Protein AF-A0A7W1NE72-F1 (afdb_monomer)

Radius of gyration: 16.03 Å; Cα contacts (8 Å, |Δi|>4): 174; chains: 1; bounding box: 48×24×41 Å

Structure (mmCIF, N/CA/C/O backbone):
data_AF-A0A7W1NE72-F1
#
_entry.id   AF-A0A7W1NE72-F1
#
loop_
_atom_site.group_PDB
_atom_site.id
_atom_site.type_symbol
_atom_site.label_atom_id
_atom_site.label_alt_id
_atom_site.label_comp_id
_atom_site.label_asym_id
_atom_site.label_entity_id
_atom_site.label_seq_id
_atom_site.pdbx_PDB_ins_code
_atom_site.Cartn_x
_atom_site.Cartn_y
_atom_site.Cartn_z
_atom_site.occupancy
_atom_site.B_iso_or_equiv
_atom_site.auth_seq_id
_atom_site.auth_comp_id
_atom_site.auth_asym_id
_atom_site.auth_atom_id
_atom_site.pdbx_PDB_model_num
ATOM 1 N N . ASP A 1 1 ? -24.143 -9.242 10.217 1.00 69.94 1 ASP A N 1
ATOM 2 C CA . ASP A 1 1 ? -24.131 -7.835 10.649 1.00 69.94 1 ASP A CA 1
ATOM 3 C C . ASP A 1 1 ? -23.244 -6.992 9.765 1.00 69.94 1 ASP A C 1
ATOM 5 O O . ASP A 1 1 ? -22.192 -7.456 9.345 1.00 69.94 1 ASP A O 1
ATOM 9 N N . GLN A 1 2 ? -23.694 -5.776 9.465 1.00 72.38 2 GLN A N 1
ATOM 10 C CA . GLN A 1 2 ? -22.948 -4.771 8.715 1.00 72.38 2 GLN A CA 1
ATOM 11 C C . GLN A 1 2 ? -22.677 -3.595 9.657 1.00 72.38 2 GLN A C 1
ATOM 13 O O . GLN A 1 2 ? -23.596 -3.100 10.305 1.00 72.38 2 GLN A O 1
ATOM 18 N N . LEU A 1 3 ? -21.418 -3.170 9.752 1.00 79.31 3 LEU A N 1
ATOM 19 C CA . LEU A 1 3 ? -20.979 -2.092 10.634 1.00 79.31 3 LEU A CA 1
ATOM 20 C C . LEU A 1 3 ? -20.486 -0.921 9.785 1.00 79.31 3 LEU A C 1
ATOM 22 O O . LEU A 1 3 ? -19.567 -1.073 8.982 1.00 79.31 3 LEU A O 1
ATOM 26 N N . THR A 1 4 ? -21.085 0.251 9.968 1.00 82.00 4 THR A N 1
ATOM 27 C CA . THR A 1 4 ? -20.631 1.475 9.302 1.00 82.00 4 THR A CA 1
ATOM 28 C C . THR A 1 4 ? -19.407 2.024 10.023 1.00 82.00 4 THR A C 1
ATOM 30 O O . THR A 1 4 ? -19.424 2.201 11.240 1.00 82.00 4 THR A O 1
ATOM 33 N N . VAL A 1 5 ? -18.351 2.330 9.272 1.00 83.44 5 VAL A N 1
ATOM 34 C CA . VAL A 1 5 ? -17.097 2.859 9.815 1.00 83.44 5 VAL A CA 1
ATOM 35 C C . VAL A 1 5 ? -16.833 4.245 9.238 1.00 83.44 5 VAL A C 1
ATOM 37 O O . VAL A 1 5 ? -16.987 4.470 8.039 1.00 83.44 5 VAL A O 1
ATOM 40 N N . THR A 1 6 ? -16.445 5.196 10.086 1.00 84.00 6 THR A N 1
ATOM 41 C CA . THR A 1 6 ? -16.152 6.565 9.645 1.00 84.00 6 THR A CA 1
ATOM 42 C C . THR A 1 6 ? -14.754 6.665 9.030 1.00 84.00 6 THR A C 1
ATOM 44 O O . THR A 1 6 ? -13.827 5.957 9.425 1.00 84.00 6 THR A O 1
ATOM 47 N N . ALA A 1 7 ? -14.551 7.613 8.108 1.00 80.50 7 ALA A N 1
ATOM 48 C CA . ALA A 1 7 ? -13.234 7.862 7.506 1.00 80.50 7 ALA A CA 1
ATOM 49 C C . ALA A 1 7 ? -12.151 8.201 8.550 1.00 80.50 7 ALA A C 1
ATOM 51 O O . ALA A 1 7 ? -10.974 7.904 8.354 1.00 80.50 7 ALA A O 1
ATOM 52 N N . LYS A 1 8 ? -12.555 8.785 9.687 1.00 81.12 8 LYS A N 1
ATOM 53 C CA . LYS A 1 8 ? -11.665 9.079 10.814 1.00 81.12 8 LYS A CA 1
ATOM 54 C C . LYS A 1 8 ? -11.133 7.803 11.476 1.00 81.12 8 LYS A C 1
ATOM 56 O O . LYS A 1 8 ? -9.961 7.773 11.832 1.00 81.12 8 LYS A O 1
ATOM 61 N N . ALA A 1 9 ? -11.963 6.767 11.603 1.00 81.12 9 ALA A N 1
ATOM 62 C CA . ALA A 1 9 ? -11.558 5.477 12.157 1.00 81.12 9 ALA A CA 1
ATOM 63 C C . ALA A 1 9 ? -10.647 4.687 11.200 1.00 81.12 9 ALA A C 1
ATOM 65 O O . ALA A 1 9 ? -9.769 3.959 11.654 1.00 81.12 9 ALA A O 1
ATOM 66 N N . VAL A 1 10 ? -10.819 4.858 9.883 1.00 82.31 10 VAL A N 1
ATOM 67 C CA . VAL A 1 10 ? -9.935 4.259 8.865 1.00 82.31 10 VAL A CA 1
ATOM 68 C C . VAL A 1 10 ? -8.567 4.950 8.829 1.00 82.31 10 VAL A C 1
ATOM 70 O O . VAL A 1 10 ? -7.531 4.297 8.730 1.00 82.31 10 VAL A O 1
ATOM 73 N N . GLY A 1 11 ? -8.538 6.279 8.923 1.00 82.06 11 GLY A N 1
ATOM 74 C CA . GLY A 1 11 ? -7.292 7.038 8.988 1.00 82.06 11 GLY A CA 1
ATOM 75 C C . GLY A 1 11 ? -6.380 6.823 7.772 1.00 82.06 11 GLY A C 1
ATOM 76 O O . GLY A 1 11 ? -6.817 6.884 6.622 1.00 82.06 11 GLY A O 1
ATOM 77 N N . SER A 1 12 ? -5.088 6.601 8.027 1.00 76.19 12 SER A N 1
ATOM 78 C CA . SER A 1 12 ? -4.042 6.438 7.003 1.00 76.19 12 SER A CA 1
ATOM 79 C C . SER A 1 12 ? -4.100 5.106 6.250 1.00 76.19 12 SER A C 1
ATOM 81 O O . SER A 1 12 ? -3.450 4.978 5.211 1.00 76.19 12 SER A O 1
ATOM 83 N N . ALA A 1 13 ? -4.885 4.142 6.743 1.00 80.00 13 ALA A N 1
ATOM 84 C CA . ALA A 1 13 ? -5.085 2.839 6.118 1.00 80.00 13 ALA A CA 1
ATOM 85 C C . ALA A 1 13 ? -5.859 2.922 4.794 1.00 80.00 13 ALA A C 1
ATOM 87 O O . ALA A 1 13 ? -5.762 2.019 3.970 1.00 80.00 13 ALA A O 1
ATOM 88 N N . LYS A 1 14 ? -6.599 4.015 4.561 1.00 82.69 14 LYS A N 1
ATOM 89 C CA . LYS A 1 14 ? -7.426 4.213 3.358 1.00 82.69 14 LYS A CA 1
ATOM 90 C C . LYS A 1 14 ? -6.651 4.025 2.047 1.00 82.69 14 LYS A C 1
ATOM 92 O O . LYS A 1 14 ? -7.213 3.536 1.077 1.00 82.69 14 LYS A O 1
ATOM 97 N N . ASP A 1 15 ? -5.365 4.379 2.040 1.00 84.75 15 ASP A N 1
ATOM 98 C CA . ASP A 1 15 ? -4.517 4.346 0.843 1.00 84.75 15 ASP A CA 1
ATOM 99 C C . ASP A 1 15 ? -4.141 2.902 0.448 1.00 84.75 15 ASP A C 1
ATOM 101 O O . ASP A 1 15 ? -3.740 2.645 -0.687 1.00 84.75 15 ASP A O 1
ATOM 105 N N . PHE A 1 16 ? -4.299 1.952 1.377 1.00 87.56 16 PHE A N 1
ATOM 106 C CA . PHE A 1 16 ? -3.912 0.549 1.233 1.00 87.56 16 PHE A CA 1
ATOM 107 C C . PHE A 1 16 ? -5.082 -0.427 1.447 1.00 87.56 16 PHE A C 1
ATOM 109 O O . PHE A 1 16 ? -4.872 -1.611 1.707 1.00 87.56 16 PHE A O 1
ATOM 116 N N . LEU A 1 17 ? -6.318 0.056 1.347 1.00 86.94 17 LEU A N 1
ATOM 117 C CA . LEU A 1 17 ? -7.516 -0.772 1.449 1.00 86.94 17 LEU A CA 1
ATOM 118 C C . LEU A 1 17 ? -7.860 -1.378 0.083 1.00 86.94 17 LEU A C 1
ATOM 120 O O . LEU A 1 17 ? -8.034 -0.651 -0.892 1.00 86.94 17 LEU A O 1
ATOM 124 N N . LEU A 1 18 ? -7.970 -2.707 0.029 1.00 85.06 18 LEU A N 1
ATOM 125 C CA . LEU A 1 18 ? -8.500 -3.442 -1.123 1.00 85.06 18 LEU A CA 1
ATOM 126 C C . LEU A 1 18 ? -9.865 -4.024 -0.784 1.00 85.06 18 LEU A C 1
ATOM 128 O O . LEU A 1 18 ? -10.181 -4.284 0.380 1.00 85.06 18 LEU A O 1
ATOM 132 N N . GLU A 1 19 ? -10.650 -4.267 -1.826 1.00 82.06 19 GLU A N 1
ATOM 133 C CA . GLU A 1 19 ? -11.864 -5.061 -1.703 1.00 82.06 19 GLU A CA 1
ATOM 134 C C . GLU A 1 19 ? -11.529 -6.465 -1.188 1.00 82.06 19 GLU A C 1
ATOM 136 O O . GLU A 1 19 ? -10.511 -7.051 -1.560 1.00 82.06 19 GLU A O 1
ATOM 141 N N . ASN A 1 20 ? -12.396 -7.000 -0.325 1.00 81.94 20 ASN A N 1
ATOM 142 C CA . ASN A 1 20 ? -12.244 -8.317 0.303 1.00 81.94 20 ASN A CA 1
ATOM 143 C C . ASN A 1 20 ? -10.961 -8.501 1.138 1.00 81.94 20 ASN A C 1
ATOM 145 O O . ASN A 1 20 ? -10.497 -9.626 1.307 1.00 81.94 20 ASN A O 1
ATOM 149 N N . MET A 1 21 ? -10.383 -7.420 1.670 1.00 84.75 21 MET A N 1
ATOM 150 C CA . MET A 1 21 ? -9.261 -7.512 2.604 1.00 84.75 21 MET A CA 1
ATOM 151 C C . MET A 1 21 ? -9.747 -7.700 4.045 1.00 84.75 21 MET A C 1
ATOM 153 O O . MET A 1 21 ? -10.610 -6.959 4.519 1.00 84.75 21 MET A O 1
ATOM 157 N N . ASP A 1 22 ? -9.131 -8.636 4.766 1.00 83.56 22 ASP A N 1
ATOM 158 C CA . ASP A 1 22 ? -9.335 -8.779 6.205 1.00 83.56 22 ASP A CA 1
ATOM 159 C C . ASP A 1 22 ? -8.688 -7.614 6.962 1.00 83.56 22 ASP A C 1
ATOM 161 O O . ASP A 1 22 ? -7.493 -7.330 6.828 1.00 83.56 22 ASP A O 1
ATOM 165 N N . VAL A 1 23 ? -9.486 -6.940 7.789 1.00 87.06 23 VAL A N 1
ATOM 166 C CA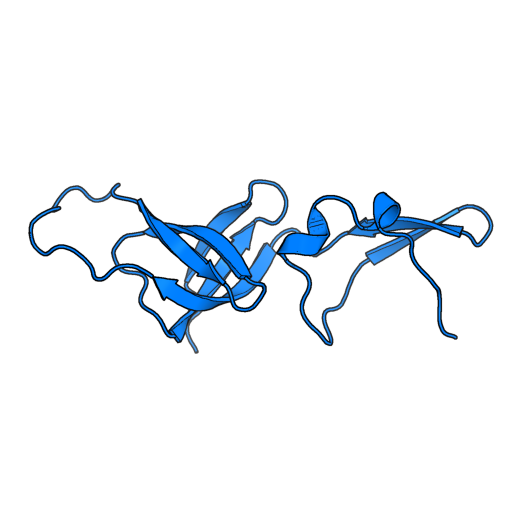 . VAL A 1 23 ? -9.046 -5.814 8.617 1.00 87.06 23 VAL A CA 1
ATOM 167 C C . VAL A 1 23 ? -9.470 -6.017 10.063 1.00 87.06 23 VAL A C 1
ATOM 169 O O . VAL A 1 23 ? -10.545 -6.541 10.352 1.00 87.06 23 VAL A O 1
ATOM 172 N N . ALA A 1 24 ? -8.637 -5.566 10.994 1.00 86.69 24 ALA A N 1
ATOM 173 C CA . ALA A 1 24 ? -8.983 -5.560 12.406 1.00 86.69 24 ALA A CA 1
ATOM 174 C C . ALA A 1 24 ? -9.731 -4.267 12.744 1.00 86.69 24 ALA A C 1
ATOM 176 O O . ALA A 1 24 ? -9.199 -3.172 12.560 1.00 86.69 24 ALA A O 1
ATOM 177 N N . VAL A 1 25 ? -10.950 -4.384 13.271 1.00 87.50 25 VAL A N 1
ATOM 178 C CA . VAL A 1 25 ? -11.749 -3.237 13.719 1.00 87.50 25 VAL A CA 1
ATOM 179 C C . VAL A 1 25 ? -11.786 -3.212 15.242 1.00 87.50 25 VAL A C 1
ATOM 181 O O . VAL A 1 25 ? -12.211 -4.171 15.882 1.00 87.50 25 VAL A O 1
ATOM 184 N N . THR A 1 26 ? -11.347 -2.107 15.839 1.00 87.06 26 THR A N 1
ATOM 185 C CA . THR A 1 26 ? -11.510 -1.855 17.272 1.00 87.06 26 THR A 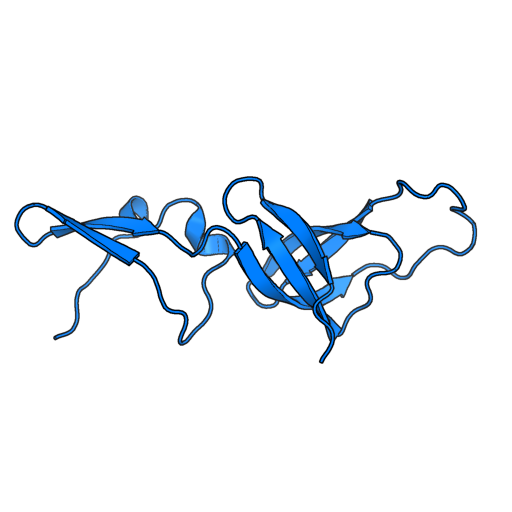CA 1
ATOM 186 C C . THR A 1 26 ? -12.845 -1.163 17.513 1.00 87.06 26 THR A C 1
ATOM 188 O O . THR A 1 26 ? -13.079 -0.051 17.036 1.00 87.06 26 THR A O 1
ATOM 191 N N . LEU A 1 27 ? -13.697 -1.832 18.286 1.00 87.62 27 LEU A N 1
ATOM 192 C CA . LEU A 1 27 ? -14.997 -1.343 18.729 1.00 87.62 27 LEU A CA 1
ATOM 193 C C . LEU A 1 27 ? -14.899 -0.801 20.157 1.00 87.62 27 LEU A C 1
ATOM 195 O O . LEU A 1 27 ? -14.327 -1.449 21.033 1.00 87.62 27 LEU A O 1
ATOM 199 N N . TRP A 1 28 ? -15.504 0.356 20.398 1.00 85.94 28 TRP A N 1
ATOM 200 C CA . TRP A 1 28 ? -15.707 0.919 21.728 1.00 85.94 28 TRP A CA 1
ATOM 201 C C . TRP A 1 28 ? -17.177 1.303 21.888 1.00 85.94 28 TRP A C 1
ATOM 203 O O . TRP A 1 28 ? -17.689 2.108 21.119 1.00 85.94 28 TRP A O 1
ATOM 213 N N . ASN A 1 29 ? -17.874 0.701 22.857 1.00 87.12 29 ASN A N 1
ATOM 214 C CA . ASN A 1 29 ? -19.312 0.911 23.092 1.00 87.12 29 ASN A CA 1
ATOM 215 C C . ASN A 1 29 ? -20.202 0.754 21.838 1.00 87.12 29 ASN A C 1
ATOM 217 O O . ASN A 1 29 ? -21.189 1.464 21.677 1.00 87.12 29 ASN A O 1
ATOM 221 N N . GLY A 1 30 ? -19.857 -0.177 20.943 1.00 82.50 30 GLY A N 1
ATOM 222 C CA . GLY A 1 30 ? -20.596 -0.411 19.695 1.00 82.50 30 GLY A CA 1
ATOM 223 C C . GLY A 1 30 ? -20.209 0.513 18.535 1.00 82.50 30 GLY A C 1
ATOM 224 O O . GLY A 1 30 ? -20.702 0.320 17.428 1.00 82.50 30 GLY A O 1
ATOM 225 N N . GLU A 1 31 ? -19.294 1.462 18.746 1.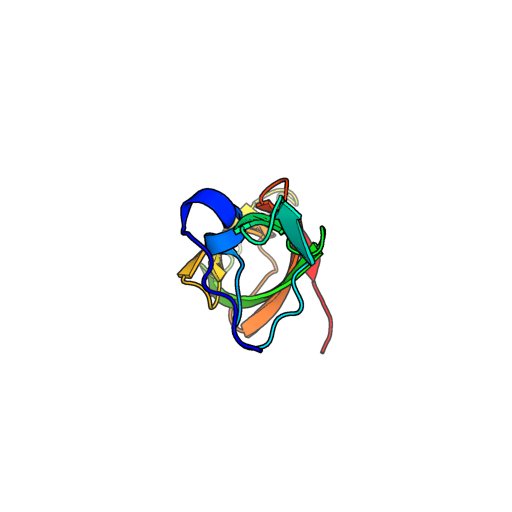00 83.88 31 GLU A N 1
ATOM 226 C CA . GLU A 1 31 ? -18.781 2.353 17.705 1.00 83.88 31 GLU A CA 1
ATOM 227 C C . GLU A 1 31 ? -17.377 1.927 17.249 1.00 83.88 31 GLU A C 1
ATOM 229 O O . GLU A 1 31 ? -16.504 1.610 18.060 1.00 83.88 31 GLU A O 1
ATOM 234 N N . ALA A 1 32 ? -17.137 1.917 15.935 1.00 85.44 32 ALA A N 1
ATOM 235 C CA . ALA A 1 32 ? -15.821 1.633 15.370 1.00 85.44 32 ALA A CA 1
ATOM 236 C C . ALA A 1 32 ? -14.894 2.843 15.537 1.00 85.44 32 ALA A C 1
ATOM 238 O O . ALA A 1 32 ? -15.066 3.861 14.865 1.00 85.44 32 ALA A O 1
ATOM 239 N N . ILE A 1 33 ? -13.884 2.716 16.398 1.00 87.19 33 ILE A N 1
ATOM 240 C CA . ILE A 1 33 ? -12.940 3.803 16.695 1.00 87.19 33 ILE A CA 1
ATOM 241 C C . ILE A 1 33 ? -11.630 3.698 15.910 1.00 87.19 33 ILE A C 1
ATOM 243 O O . ILE A 1 33 ? -10.960 4.709 15.709 1.00 87.19 33 ILE A O 1
ATOM 247 N N . ALA A 1 34 ? -11.258 2.497 15.457 1.00 83.38 34 ALA A N 1
ATOM 248 C CA . ALA A 1 34 ? -10.049 2.288 14.667 1.00 83.38 34 ALA A CA 1
ATOM 249 C C . ALA A 1 34 ? -10.179 1.086 13.729 1.00 83.38 34 ALA A C 1
ATOM 251 O O . ALA A 1 34 ? -10.695 0.040 14.121 1.00 83.38 34 ALA A O 1
ATOM 252 N N . VAL A 1 35 ? -9.638 1.22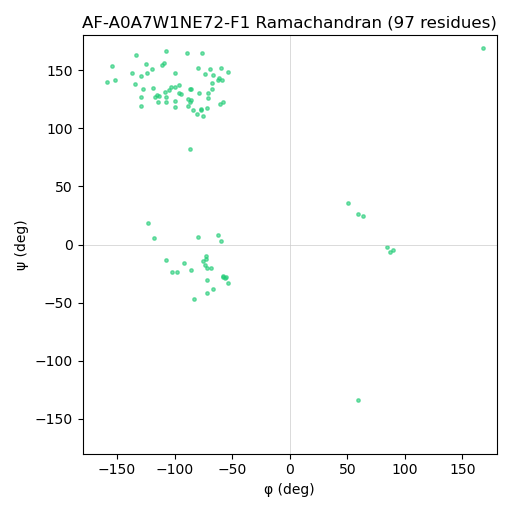1 12.521 1.00 86.38 35 VAL A N 1
ATOM 253 C CA . VAL A 1 35 ? -9.402 0.116 11.587 1.00 86.38 35 VAL A CA 1
ATOM 254 C C . VAL A 1 35 ? -7.902 -0.045 11.412 1.00 86.38 35 VAL A C 1
ATOM 256 O O . VAL A 1 35 ? -7.191 0.916 11.122 1.00 86.38 35 VAL A O 1
ATOM 259 N N . ARG A 1 36 ? -7.407 -1.266 11.593 1.00 84.06 36 ARG A N 1
ATOM 260 C CA . ARG A 1 36 ? -6.011 -1.624 11.365 1.00 84.06 36 ARG A CA 1
ATOM 261 C C . ARG A 1 36 ? -5.920 -2.650 10.251 1.00 84.06 36 ARG A C 1
ATOM 263 O O . ARG A 1 36 ? -6.551 -3.703 10.304 1.00 84.06 36 ARG A O 1
ATOM 270 N N . LEU A 1 37 ? -5.091 -2.329 9.269 1.00 87.06 37 LEU A N 1
ATOM 271 C CA . LEU A 1 37 ? -4.615 -3.289 8.285 1.00 87.06 37 LEU A CA 1
ATOM 272 C C . LEU A 1 37 ? -3.544 -4.178 8.919 1.00 87.06 37 LEU A C 1
ATOM 274 O O . LEU A 1 37 ? -2.958 -3.831 9.951 1.00 87.06 37 LEU A O 1
ATOM 278 N N . ALA A 1 38 ? -3.240 -5.293 8.260 1.00 87.12 38 ALA A N 1
ATOM 279 C CA . ALA A 1 38 ? -2.007 -6.012 8.530 1.00 87.12 38 ALA A CA 1
ATOM 280 C C . ALA A 1 38 ? -0.799 -5.064 8.397 1.00 87.12 38 ALA A C 1
ATOM 282 O O . ALA A 1 38 ? -0.800 -4.131 7.587 1.00 87.12 38 ALA A O 1
ATOM 283 N N . ASN A 1 39 ? 0.256 -5.316 9.179 1.00 87.81 39 ASN A N 1
ATOM 284 C CA . ASN A 1 39 ? 1.500 -4.534 9.107 1.00 87.81 39 ASN A CA 1
ATOM 285 C C . ASN A 1 39 ? 2.112 -4.559 7.703 1.00 87.81 39 ASN A C 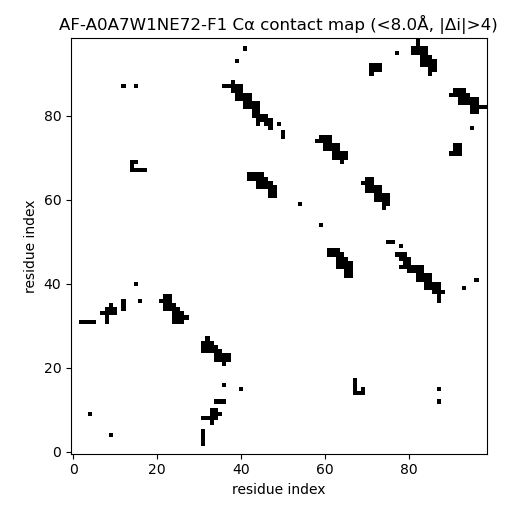1
ATOM 287 O O . ASN A 1 39 ? 2.800 -3.623 7.301 1.00 87.81 39 ASN A O 1
ATOM 291 N N . THR A 1 40 ? 1.834 -5.628 6.964 1.00 89.81 40 THR A N 1
ATOM 292 C CA . THR A 1 40 ? 2.305 -5.852 5.613 1.00 89.81 40 THR A CA 1
ATOM 293 C C . THR A 1 40 ? 1.118 -6.204 4.732 1.00 89.81 40 THR A C 1
ATOM 295 O O . THR A 1 40 ? 0.363 -7.120 5.055 1.00 89.81 40 THR A O 1
ATOM 298 N N . VAL A 1 41 ? 0.959 -5.485 3.625 1.00 91.00 41 VAL A N 1
ATOM 299 C CA . VAL A 1 41 ? -0.069 -5.750 2.613 1.00 91.00 41 VAL A CA 1
ATOM 300 C C . VAL A 1 41 ? 0.584 -6.038 1.279 1.00 91.00 41 VAL A C 1
ATOM 302 O O . VAL A 1 41 ? 1.666 -5.536 0.980 1.00 91.00 41 VAL A O 1
ATOM 305 N N . VAL A 1 42 ? -0.088 -6.846 0.472 1.00 92.19 42 VAL A N 1
ATOM 306 C CA . VAL A 1 42 ? 0.377 -7.202 -0.860 1.00 92.19 42 VAL A CA 1
ATOM 307 C C . VAL A 1 42 ? -0.485 -6.480 -1.883 1.00 92.19 42 VAL A C 1
ATOM 309 O O . VAL A 1 42 ? -1.711 -6.549 -1.815 1.00 92.19 42 VAL A O 1
ATOM 312 N N . MET A 1 43 ? 0.153 -5.765 -2.805 1.00 91.75 43 MET A N 1
ATOM 313 C CA . MET A 1 43 ? -0.520 -4.954 -3.814 1.00 91.75 43 MET A CA 1
ATOM 314 C C . MET A 1 43 ? 0.119 -5.099 -5.182 1.00 91.75 43 MET A C 1
ATOM 316 O O . MET A 1 43 ? 1.334 -5.254 -5.307 1.00 91.75 43 MET A O 1
ATOM 320 N N . ASP A 1 44 ? -0.722 -4.990 -6.204 1.00 92.94 44 ASP A N 1
ATOM 321 C CA . ASP A 1 44 ? -0.293 -4.998 -7.593 1.00 92.94 44 ASP A CA 1
ATOM 322 C C . ASP A 1 44 ? 0.080 -3.575 -8.037 1.00 92.94 44 ASP A C 1
ATOM 324 O O . ASP A 1 44 ? -0.640 -2.600 -7.777 1.00 92.94 44 ASP A O 1
ATOM 328 N N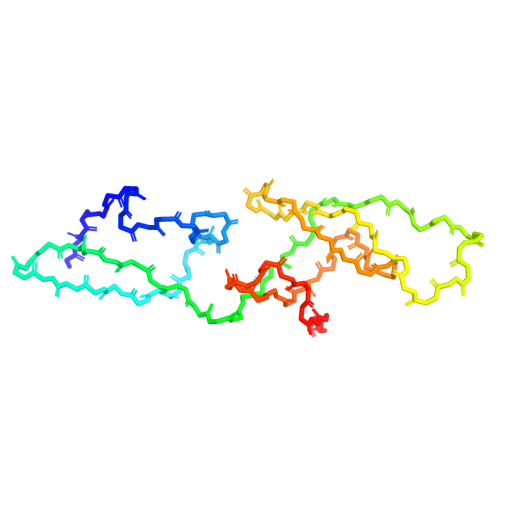 . VAL A 1 45 ? 1.227 -3.456 -8.706 1.00 94.44 45 VAL A N 1
ATOM 329 C CA . VAL A 1 45 ? 1.702 -2.208 -9.308 1.00 94.44 45 VAL A CA 1
ATOM 330 C C . VAL A 1 45 ? 1.002 -2.012 -10.647 1.00 94.44 45 VAL A C 1
ATOM 332 O O . VAL A 1 45 ? 1.262 -2.742 -11.602 1.00 94.44 45 VAL A O 1
ATOM 335 N N . VAL A 1 46 ? 0.135 -1.004 -10.746 1.00 95.31 46 VAL A N 1
ATOM 336 C CA . VAL A 1 46 ? -0.596 -0.698 -11.991 1.00 95.31 46 VAL A CA 1
ATOM 337 C C . VAL A 1 46 ? 0.192 0.195 -12.938 1.00 95.31 46 VAL A C 1
ATOM 339 O O . VAL A 1 46 ? -0.081 0.206 -14.135 1.00 95.31 46 VAL A O 1
ATOM 342 N N . TYR A 1 47 ? 1.165 0.946 -12.421 1.00 94.06 47 TYR A N 1
ATOM 343 C CA . TYR A 1 47 ? 2.045 1.777 -13.233 1.00 94.06 47 TYR A CA 1
ATOM 344 C C . TYR A 1 47 ? 3.338 2.099 -12.485 1.00 94.06 47 TYR A C 1
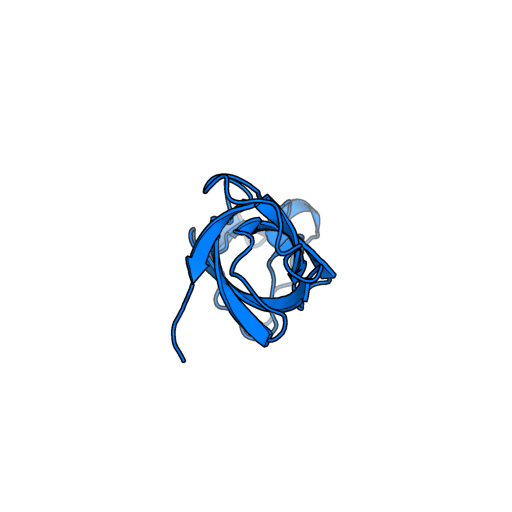ATOM 346 O O . TYR A 1 47 ? 3.318 2.406 -11.298 1.00 94.06 47 TYR A O 1
ATOM 354 N N . THR A 1 48 ? 4.469 2.089 -13.177 1.00 93.12 48 THR A N 1
ATOM 355 C CA . THR A 1 48 ? 5.733 2.644 -12.681 1.00 93.12 48 THR A CA 1
ATOM 356 C C . THR A 1 48 ? 6.603 3.052 -13.860 1.00 93.12 48 THR A C 1
ATOM 358 O O . THR A 1 48 ? 6.474 2.498 -14.954 1.00 93.12 48 THR A O 1
ATOM 361 N N . GLU A 1 49 ? 7.490 4.019 -13.645 1.00 85.88 49 GLU A N 1
ATOM 362 C CA . GLU A 1 49 ? 8.397 4.483 -14.688 1.00 85.88 49 GLU A CA 1
ATOM 363 C C . GLU A 1 49 ? 9.329 3.350 -15.168 1.00 85.88 49 GLU A C 1
ATOM 365 O O . GLU A 1 49 ? 9.767 2.501 -14.374 1.00 85.88 49 GLU A O 1
ATOM 370 N N . PRO A 1 50 ? 9.645 3.294 -16.474 1.00 79.81 50 PRO A N 1
ATOM 371 C CA . PRO A 1 50 ? 10.594 2.323 -16.997 1.00 79.81 50 PRO A CA 1
ATOM 372 C C . PRO A 1 50 ? 11.980 2.549 -16.384 1.00 79.81 50 PRO A C 1
ATOM 374 O O . PRO A 1 50 ? 12.414 3.680 -16.179 1.00 79.81 50 PRO A O 1
ATOM 377 N N . ALA A 1 51 ? 12.687 1.457 -16.092 1.00 71.88 51 ALA A N 1
ATOM 378 C CA . ALA A 1 51 ? 14.048 1.535 -15.576 1.00 71.88 51 ALA A CA 1
ATOM 379 C C . ALA A 1 51 ? 14.961 2.240 -16.593 1.00 71.88 51 ALA A C 1
ATOM 381 O O . ALA A 1 51 ? 15.119 1.770 -17.724 1.00 71.88 51 ALA A O 1
ATOM 382 N N . VAL A 1 52 ? 15.584 3.351 -16.197 1.00 69.94 52 VAL A N 1
ATOM 383 C CA . VAL A 1 52 ? 16.579 4.027 -17.033 1.00 69.94 52 VAL A CA 1
ATOM 384 C C . VAL A 1 52 ? 17.884 3.239 -16.943 1.00 69.94 52 VAL A C 1
ATOM 386 O O . VAL A 1 52 ? 18.499 3.140 -15.886 1.00 69.94 52 VAL A O 1
ATOM 389 N N . LYS A 1 53 ? 18.312 2.667 -18.075 1.00 58.47 53 LYS A N 1
ATOM 390 C CA . LYS A 1 53 ? 19.453 1.738 -18.219 1.00 58.47 53 LYS A CA 1
ATOM 391 C C . LYS A 1 53 ? 20.836 2.281 -17.792 1.00 58.47 53 LYS A C 1
ATOM 393 O O . LYS A 1 53 ? 21.822 1.572 -17.962 1.00 58.47 53 LYS A O 1
ATOM 398 N N . GLY A 1 54 ? 20.925 3.508 -17.276 1.00 63.44 54 GLY A N 1
ATOM 399 C CA . GLY A 1 54 ? 22.170 4.169 -16.867 1.00 63.44 54 GLY A CA 1
ATOM 400 C C . GLY A 1 54 ? 22.374 4.300 -15.354 1.00 63.44 54 GLY A C 1
ATOM 401 O O . GLY A 1 54 ? 23.491 4.582 -14.930 1.00 63.44 54 GLY A O 1
ATOM 402 N N . ASP A 1 55 ? 21.344 4.066 -14.536 1.00 58.91 55 ASP A N 1
ATOM 403 C CA . ASP A 1 55 ? 21.449 4.161 -13.077 1.00 58.91 55 ASP A CA 1
ATOM 404 C C . ASP A 1 55 ? 21.936 2.831 -12.481 1.00 58.91 55 ASP A C 1
ATOM 406 O O . ASP A 1 55 ? 21.166 1.991 -12.021 1.00 58.91 55 ASP A O 1
ATOM 410 N N . THR A 1 56 ? 23.253 2.613 -12.493 1.00 59.44 56 THR A N 1
ATOM 411 C CA . THR A 1 56 ? 23.898 1.430 -11.891 1.00 59.44 56 THR A CA 1
ATOM 412 C C . THR A 1 56 ? 24.059 1.530 -10.369 1.00 59.44 56 THR A C 1
ATOM 414 O O . THR A 1 56 ? 24.689 0.666 -9.758 1.00 59.44 56 THR A O 1
ATOM 417 N N . GLN A 1 57 ? 23.508 2.565 -9.724 1.00 58.25 57 GLN A N 1
ATOM 418 C CA . GLN A 1 57 ? 23.487 2.658 -8.265 1.00 58.25 57 GLN A CA 1
ATOM 419 C C . GLN A 1 57 ? 22.298 1.869 -7.708 1.00 58.25 57 GLN A C 1
ATOM 421 O O . GLN A 1 57 ? 21.136 2.215 -7.900 1.00 58.25 57 GLN A O 1
ATOM 426 N N . SER A 1 58 ? 22.595 0.823 -6.944 1.00 59.50 58 SER A N 1
ATOM 427 C CA . SER A 1 58 ? 21.658 -0.135 -6.338 1.00 59.50 58 SER A CA 1
ATOM 428 C C . SER A 1 58 ? 20.649 0.449 -5.327 1.00 59.50 58 SER A C 1
ATOM 430 O O . SER A 1 58 ? 19.925 -0.307 -4.684 1.00 59.50 58 SER A O 1
ATOM 432 N N . ARG A 1 59 ? 20.570 1.778 -5.179 1.00 69.50 59 ARG A N 1
ATOM 433 C CA . ARG A 1 59 ? 19.668 2.489 -4.251 1.00 69.50 59 ARG A CA 1
ATOM 434 C C . ARG A 1 59 ? 18.664 3.416 -4.935 1.00 69.50 59 ARG A C 1
ATOM 436 O O . ARG A 1 59 ? 17.950 4.138 -4.241 1.00 69.50 59 ARG A O 1
ATOM 443 N N . VAL A 1 60 ? 18.598 3.426 -6.265 1.00 80.44 60 VAL A N 1
ATOM 444 C CA . VAL A 1 60 ? 17.619 4.262 -6.966 1.00 80.44 60 VAL A CA 1
ATOM 445 C C . VAL A 1 60 ? 16.222 3.671 -6.779 1.00 80.44 60 VAL A C 1
ATOM 447 O O . VAL A 1 60 ? 15.929 2.542 -7.183 1.00 80.44 60 VAL A O 1
ATOM 450 N N . MET A 1 61 ? 15.370 4.459 -6.128 1.00 87.25 61 MET A N 1
ATOM 451 C CA . MET A 1 61 ? 13.957 4.170 -5.928 1.00 87.25 61 MET A CA 1
ATOM 452 C C . MET A 1 61 ? 13.149 5.050 -6.876 1.00 87.25 61 MET A C 1
ATOM 4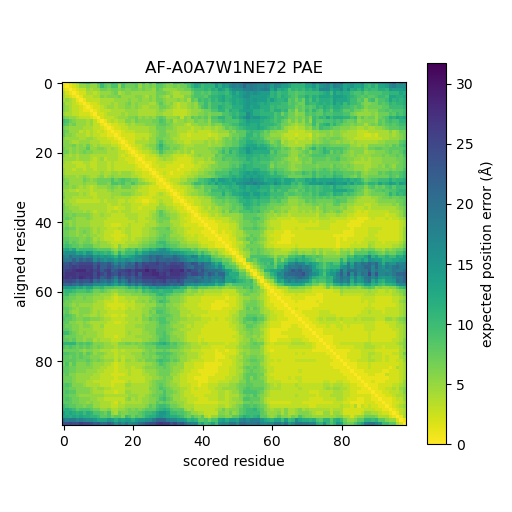54 O O . MET A 1 61 ? 13.378 6.258 -6.941 1.00 87.25 61 MET A O 1
ATOM 458 N N . LYS A 1 62 ? 12.187 4.457 -7.573 1.00 89.38 62 LYS A N 1
ATOM 459 C CA . LYS A 1 62 ? 11.289 5.140 -8.505 1.00 89.38 62 LYS A CA 1
ATOM 460 C C . LYS A 1 62 ? 9.859 5.175 -7.965 1.00 89.38 62 LYS A C 1
ATOM 462 O O . LYS A 1 62 ? 9.497 4.312 -7.158 1.00 89.38 62 LYS A O 1
ATOM 467 N N . PRO A 1 63 ? 9.039 6.153 -8.376 1.00 92.56 63 PRO A N 1
ATOM 468 C CA . PRO A 1 63 ? 7.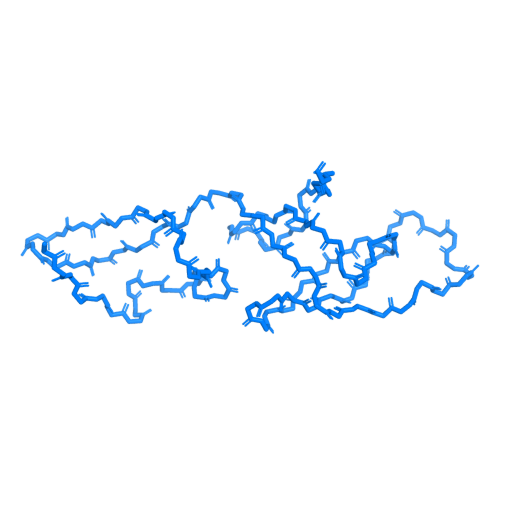627 6.155 -8.031 1.00 92.56 63 PRO A CA 1
ATOM 469 C C . PRO A 1 63 ? 6.890 5.002 -8.733 1.00 92.56 63 PRO A C 1
ATOM 471 O O . PRO A 1 63 ? 7.115 4.695 -9.909 1.00 92.56 63 PRO A O 1
ATOM 474 N N . ALA A 1 64 ? 5.993 4.355 -7.999 1.00 93.31 64 ALA A N 1
ATOM 475 C CA . ALA A 1 64 ? 5.071 3.353 -8.507 1.00 93.31 64 ALA A CA 1
ATOM 476 C C . ALA A 1 64 ? 3.672 3.605 -7.958 1.00 93.31 64 ALA A C 1
ATOM 478 O O . ALA A 1 64 ? 3.492 3.890 -6.774 1.00 93.31 64 ALA A O 1
ATOM 479 N N . LYS A 1 65 ? 2.687 3.463 -8.837 1.00 94.69 65 LYS A N 1
ATOM 480 C CA . LYS A 1 65 ? 1.269 3.564 -8.539 1.00 94.69 65 LYS A CA 1
ATOM 481 C C . LYS A 1 65 ? 0.695 2.175 -8.301 1.00 94.69 65 LYS A C 1
ATOM 483 O O . LYS A 1 65 ? 0.893 1.258 -9.102 1.00 94.69 65 LYS A O 1
ATOM 488 N N . LEU A 1 66 ? -0.023 2.041 -7.198 1.00 93.12 66 LEU A N 1
ATOM 489 C CA . LEU A 1 66 ? -0.705 0.823 -6.779 1.00 93.12 66 LEU A CA 1
ATOM 490 C C . LEU A 1 66 ? -2.123 0.780 -7.345 1.00 93.12 66 LEU A C 1
ATOM 492 O O . LEU A 1 66 ? -2.665 1.802 -7.766 1.00 93.12 66 LEU A O 1
ATOM 496 N N . VAL A 1 67 ? -2.750 -0.394 -7.304 1.00 91.25 67 VAL A N 1
ATOM 497 C CA . VAL A 1 67 ? -4.150 -0.577 -7.726 1.00 91.25 67 VAL A CA 1
ATOM 498 C C . VAL A 1 67 ? -5.141 0.331 -6.982 1.00 91.25 67 VAL A C 1
ATOM 500 O O . VAL A 1 67 ? -6.131 0.760 -7.564 1.00 91.25 67 VAL A O 1
ATOM 503 N N . THR A 1 68 ? -4.839 0.711 -5.738 1.00 90.06 68 THR A N 1
ATOM 504 C CA . THR A 1 68 ? -5.636 1.672 -4.954 1.00 90.06 68 THR A CA 1
ATOM 505 C C . THR A 1 68 ? -5.495 3.118 -5.434 1.00 90.06 68 THR A C 1
ATOM 507 O O . THR A 1 68 ? -6.215 4.002 -4.980 1.00 90.06 68 THR A O 1
ATOM 510 N N . GLY A 1 69 ? -4.546 3.389 -6.333 1.00 89.62 69 GLY A N 1
ATOM 511 C CA . GLY A 1 69 ? -4.167 4.727 -6.770 1.00 89.62 69 GLY A CA 1
ATOM 512 C C . GLY A 1 69 ? -3.113 5.399 -5.889 1.00 89.62 69 GLY A C 1
ATOM 513 O O . GLY A 1 69 ? -2.624 6.459 -6.275 1.00 89.62 69 GLY A O 1
ATOM 514 N N . ALA A 1 70 ? -2.734 4.791 -4.759 1.00 90.25 70 ALA A N 1
ATOM 515 C CA . ALA A 1 70 ? -1.654 5.285 -3.913 1.00 90.25 70 ALA A CA 1
ATOM 516 C C . ALA A 1 70 ? -0.295 5.186 -4.622 1.00 90.25 70 ALA A C 1
ATOM 518 O O . ALA A 1 70 ? -0.040 4.245 -5.378 1.00 90.25 70 ALA A O 1
ATOM 519 N N . GLU A 1 71 ? 0.583 6.151 -4.358 1.00 92.00 71 GLU A N 1
ATOM 520 C CA . GLU A 1 71 ? 1.942 6.184 -4.897 1.00 92.00 71 GLU A CA 1
ATOM 521 C C . GLU A 1 71 ? 2.962 5.875 -3.803 1.00 92.00 71 GLU A C 1
ATOM 523 O O . GLU A 1 71 ? 2.931 6.464 -2.719 1.00 92.00 71 GLU A O 1
ATOM 528 N N . ILE A 1 72 ? 3.883 4.958 -4.096 1.00 92.25 72 ILE A N 1
ATOM 529 C CA . ILE A 1 72 ? 4.989 4.598 -3.208 1.00 92.25 72 ILE A CA 1
ATOM 530 C C . ILE A 1 72 ? 6.312 4.537 -3.970 1.00 92.25 72 ILE A C 1
ATOM 532 O O . ILE A 1 72 ? 6.350 4.450 -5.196 1.00 92.25 72 ILE A O 1
ATOM 536 N N . LYS A 1 73 ? 7.420 4.570 -3.229 1.00 92.19 73 LYS A N 1
ATOM 537 C CA . LYS A 1 73 ? 8.759 4.391 -3.791 1.00 92.19 73 LYS A CA 1
ATOM 538 C C . LYS A 1 73 ? 9.117 2.911 -3.818 1.00 92.19 73 LYS A C 1
ATOM 540 O O . LYS A 1 73 ? 9.106 2.255 -2.779 1.00 92.19 73 LYS A O 1
ATOM 545 N N . VAL A 1 74 ? 9.480 2.411 -4.993 1.00 91.69 74 VAL A N 1
ATOM 546 C CA . VAL A 1 74 ? 9.891 1.019 -5.208 1.00 91.69 74 VAL A CA 1
ATOM 547 C C . VAL A 1 74 ? 11.270 0.957 -5.861 1.00 91.69 74 VAL A C 1
ATOM 549 O O . VAL A 1 74 ? 11.660 1.899 -6.554 1.00 91.69 74 VAL A O 1
ATOM 552 N N . PRO A 1 75 ? 12.023 -0.136 -5.684 1.00 90.06 75 PRO A N 1
ATOM 553 C CA . PRO A 1 75 ? 13.295 -0.314 -6.373 1.00 90.06 75 PRO A CA 1
ATOM 554 C C . PRO A 1 75 ? 13.151 -0.296 -7.900 1.00 90.06 75 PRO A C 1
ATOM 556 O O . PRO A 1 75 ? 12.135 -0.720 -8.452 1.00 90.06 75 PRO A O 1
ATOM 559 N N . ILE A 1 76 ? 14.206 0.129 -8.599 1.00 88.50 76 ILE A N 1
ATOM 560 C CA . ILE A 1 76 ? 14.216 0.271 -10.065 1.00 88.50 76 ILE A CA 1
ATOM 561 C C . ILE A 1 76 ? 13.832 -1.008 -10.836 1.00 88.50 76 ILE A C 1
ATOM 563 O O . ILE A 1 76 ? 13.267 -0.914 -11.929 1.00 88.50 76 ILE A O 1
ATOM 567 N N . PHE A 1 77 ? 14.088 -2.189 -10.261 1.00 86.56 77 PHE A N 1
ATOM 568 C CA . PHE A 1 77 ? 13.778 -3.489 -10.863 1.00 86.56 77 PHE A CA 1
ATOM 569 C C . PHE A 1 77 ? 12.289 -3.864 -10.828 1.00 86.56 77 PHE A C 1
ATOM 571 O O . PHE A 1 77 ? 11.905 -4.806 -11.514 1.00 86.56 77 PHE A O 1
ATOM 578 N N . VAL A 1 78 ? 11.460 -3.172 -10.036 1.00 90.31 78 VAL A N 1
ATOM 579 C CA . VAL A 1 78 ? 10.014 -3.431 -9.974 1.00 90.31 78 VAL A CA 1
ATOM 580 C C . VAL A 1 78 ? 9.363 -2.957 -11.269 1.00 90.31 78 VAL A C 1
ATOM 582 O O . VAL A 1 78 ? 9.595 -1.831 -11.713 1.00 90.31 78 VAL A O 1
ATOM 585 N N . ALA A 1 79 ? 8.553 -3.804 -11.890 1.00 90.75 79 ALA A N 1
ATOM 586 C CA . ALA A 1 79 ? 7.851 -3.506 -13.130 1.00 90.75 79 ALA A CA 1
ATOM 587 C C . ALA A 1 79 ? 6.346 -3.299 -12.908 1.00 90.75 79 ALA A C 1
ATOM 589 O O . ALA A 1 79 ? 5.783 -3.618 -11.863 1.00 90.75 79 ALA A O 1
ATOM 590 N N . THR A 1 80 ? 5.677 -2.751 -13.922 1.00 93.12 80 THR A N 1
ATOM 591 C CA . THR A 1 80 ? 4.209 -2.717 -13.943 1.00 93.12 80 THR A CA 1
ATOM 592 C C . THR A 1 80 ? 3.682 -4.146 -14.080 1.00 93.12 80 THR A C 1
ATOM 594 O O . THR A 1 80 ? 4.180 -4.903 -14.912 1.00 93.12 80 THR A O 1
ATOM 597 N N . GLY A 1 81 ? 2.688 -4.511 -13.272 1.00 91.81 81 GLY A N 1
ATOM 598 C CA . GLY A 1 81 ? 2.172 -5.876 -13.155 1.00 91.81 81 GLY A CA 1
ATOM 599 C C . GLY A 1 81 ? 2.878 -6.730 -12.098 1.00 91.81 81 GLY A C 1
ATOM 600 O O . GLY A 1 81 ? 2.432 -7.853 -11.853 1.00 91.81 81 GLY A O 1
ATOM 601 N N . ASP A 1 82 ? 3.938 -6.221 -11.459 1.00 92.94 82 ASP A N 1
ATOM 602 C CA . ASP A 1 82 ? 4.547 -6.893 -10.313 1.00 92.94 82 ASP A CA 1
ATOM 603 C C . ASP A 1 82 ? 3.664 -6.764 -9.074 1.00 92.94 82 ASP A C 1
ATOM 605 O O . ASP A 1 82 ? 3.015 -5.742 -8.831 1.00 92.94 82 ASP A O 1
ATOM 609 N N . ARG A 1 83 ? 3.715 -7.808 -8.250 1.00 93.19 83 ARG A N 1
ATOM 610 C CA . ARG A 1 83 ? 3.086 -7.844 -6.940 1.00 93.19 83 ARG A CA 1
ATOM 611 C C . ARG A 1 83 ? 4.130 -7.562 -5.869 1.00 93.19 83 ARG A C 1
ATOM 613 O O . ARG A 1 83 ? 5.154 -8.242 -5.778 1.00 93.19 83 ARG A O 1
ATOM 620 N N . ILE A 1 84 ? 3.879 -6.547 -5.055 1.00 94.12 84 ILE A N 1
ATOM 621 C CA . ILE A 1 84 ? 4.815 -6.083 -4.035 1.00 94.12 84 ILE A CA 1
ATOM 622 C C . ILE A 1 84 ? 4.177 -6.086 -2.655 1.00 94.12 84 ILE A C 1
ATOM 624 O O . ILE A 1 84 ? 2.984 -5.863 -2.482 1.00 94.12 84 ILE A O 1
ATOM 628 N N . SER A 1 85 ? 5.016 -6.352 -1.671 1.00 93.50 85 SER A N 1
ATOM 629 C CA . SER A 1 85 ? 4.718 -6.310 -0.254 1.00 93.50 85 SER A CA 1
ATOM 630 C C . SER A 1 85 ? 5.104 -4.937 0.292 1.00 93.50 85 SER A C 1
ATOM 632 O O . SER A 1 85 ? 6.212 -4.456 0.041 1.00 93.50 85 SER A O 1
ATOM 634 N N . ILE A 1 86 ? 4.193 -4.289 1.012 1.00 92.62 86 ILE A N 1
ATOM 635 C CA . ILE A 1 86 ? 4.318 -2.908 1.489 1.00 92.62 86 ILE A CA 1
ATOM 636 C C . ILE A 1 86 ? 4.054 -2.885 2.987 1.00 92.62 86 ILE A C 1
ATOM 638 O O . ILE A 1 86 ? 3.074 -3.462 3.459 1.00 92.62 86 ILE A O 1
ATOM 642 N N . ASN A 1 87 ? 4.903 -2.186 3.734 1.00 91.88 87 ASN A N 1
ATOM 643 C CA . ASN A 1 87 ? 4.653 -1.908 5.140 1.00 91.88 87 ASN A CA 1
ATOM 644 C C . ASN A 1 87 ? 3.616 -0.780 5.262 1.00 91.88 87 ASN A C 1
ATOM 646 O O . ASN A 1 87 ? 3.871 0.348 4.846 1.00 91.88 87 ASN A O 1
ATOM 650 N N . THR A 1 88 ? 2.445 -1.059 5.836 1.00 87.88 88 THR A N 1
ATOM 651 C CA . THR A 1 88 ? 1.336 -0.089 5.934 1.00 87.88 88 THR A CA 1
ATOM 652 C C . THR A 1 88 ? 1.594 1.035 6.938 1.00 87.88 88 THR A C 1
ATOM 654 O O . THR A 1 88 ? 0.972 2.095 6.842 1.00 87.88 88 THR A O 1
ATOM 657 N N . GLN A 1 89 ? 2.521 0.835 7.879 1.00 85.56 89 GLN A N 1
ATOM 658 C CA . GLN A 1 89 ? 2.898 1.832 8.881 1.00 85.56 89 GLN A CA 1
ATOM 659 C C . GLN A 1 89 ? 3.923 2.824 8.324 1.00 85.56 89 GLN A C 1
ATOM 661 O O . GLN A 1 89 ? 3.748 4.031 8.482 1.00 85.56 89 GLN A O 1
ATOM 666 N N . THR A 1 90 ? 4.971 2.326 7.656 1.00 88.44 90 THR A N 1
ATOM 667 C CA . THR A 1 90 ? 6.043 3.174 7.097 1.00 88.44 90 THR A CA 1
ATOM 668 C C . THR A 1 90 ? 5.789 3.603 5.654 1.00 88.44 90 THR A C 1
ATOM 670 O O . THR A 1 90 ? 6.391 4.568 5.192 1.00 88.44 90 THR A O 1
ATOM 673 N N . ARG A 1 91 ? 4.858 2.941 4.954 1.00 89.06 91 ARG A N 1
ATOM 674 C CA . ARG A 1 91 ? 4.561 3.120 3.518 1.00 89.06 91 ARG A CA 1
ATOM 675 C C . ARG A 1 91 ? 5.728 2.747 2.607 1.00 89.06 91 ARG A C 1
ATOM 677 O O . ARG A 1 91 ? 5.835 3.236 1.483 1.00 89.06 91 ARG A O 1
ATOM 684 N N . GLU A 1 92 ? 6.604 1.881 3.096 1.00 91.12 92 GLU A N 1
ATOM 685 C CA . GLU A 1 92 ? 7.799 1.463 2.380 1.00 91.12 92 GLU A CA 1
ATOM 686 C C . GLU A 1 92 ? 7.599 0.111 1.711 1.00 91.12 92 GLU A C 1
ATOM 688 O O . GLU A 1 92 ? 6.913 -0.781 2.219 1.00 91.12 92 GLU A O 1
ATOM 693 N N . TYR A 1 93 ? 8.256 -0.045 0.568 1.00 92.00 93 TYR A N 1
ATOM 694 C CA . TYR A 1 93 ? 8.438 -1.339 -0.064 1.00 92.00 93 TYR A CA 1
ATOM 695 C C . TYR A 1 93 ? 9.156 -2.298 0.900 1.00 92.00 93 TYR A C 1
ATOM 697 O O . TYR A 1 93 ? 10.264 -2.021 1.354 1.00 92.00 93 TYR A O 1
ATOM 705 N N . SER A 1 94 ? 8.527 -3.436 1.186 1.00 91.94 94 SER A N 1
ATOM 706 C CA . SER A 1 94 ? 9.064 -4.492 2.047 1.00 91.94 94 SER A CA 1
ATOM 707 C C . SER A 1 94 ? 9.624 -5.674 1.253 1.00 91.94 94 SER A C 1
ATOM 709 O O . SER A 1 94 ? 10.455 -6.411 1.779 1.00 91.94 94 SER A O 1
ATOM 711 N N . GLY A 1 95 ? 9.176 -5.892 0.014 1.00 90.56 95 GLY A N 1
ATOM 712 C CA . GLY A 1 95 ? 9.639 -7.005 -0.815 1.00 90.56 95 GLY A CA 1
ATOM 713 C C . GLY A 1 95 ? 8.786 -7.223 -2.061 1.00 90.56 95 GLY A C 1
ATOM 714 O O . GLY A 1 95 ? 7.707 -6.650 -2.189 1.00 90.56 95 GLY A O 1
ATOM 715 N N . ARG A 1 96 ? 9.259 -8.065 -2.981 1.00 89.25 96 ARG A N 1
ATOM 716 C CA . ARG A 1 96 ? 8.471 -8.542 -4.123 1.00 89.25 96 ARG A CA 1
ATOM 717 C C . ARG A 1 96 ? 7.887 -9.895 -3.751 1.00 89.25 96 ARG A C 1
ATOM 719 O O . ARG A 1 96 ? 8.578 -10.703 -3.136 1.00 89.25 96 ARG A O 1
ATOM 726 N N . VAL A 1 97 ? 6.628 -10.117 -4.092 1.00 88.50 97 VAL A N 1
ATOM 727 C CA . VAL A 1 97 ? 5.963 -11.403 -3.886 1.00 88.50 97 VAL A CA 1
ATOM 728 C C . VAL A 1 97 ? 5.980 -12.120 -5.227 1.00 88.50 97 VAL A C 1
ATOM 730 O O . VAL A 1 97 ? 5.456 -11.592 -6.209 1.00 88.50 97 VAL A O 1
ATOM 733 N N . ASP A 1 98 ? 6.631 -13.279 -5.291 1.00 76.31 98 ASP A N 1
ATOM 734 C CA . ASP A 1 98 ? 6.565 -14.116 -6.488 1.00 76.31 98 ASP A CA 1
ATOM 735 C C . ASP A 1 98 ? 5.147 -14.711 -6.626 1.00 76.31 98 ASP A C 1
ATOM 737 O O . ASP A 1 98 ? 4.421 -14.842 -5.636 1.00 76.31 98 ASP A O 1
ATOM 741 N N . LYS A 1 99 ? 4.726 -14.967 -7.870 1.00 56.44 99 LYS A N 1
ATOM 742 C CA . LYS A 1 99 ? 3.365 -15.417 -8.212 1.00 56.44 99 LYS A CA 1
ATOM 743 C C . LYS A 1 99 ? 3.032 -16.803 -7.676 1.00 56.44 99 LYS A C 1
ATOM 745 O O . LYS A 1 99 ? 3.916 -17.683 -7.749 1.00 56.44 99 LYS A O 1
#

pLDDT: mean 84.88, std 9.08, range [56.44, 95.31]

Solvent-accessible surface area (backbone atoms only — not comparable to full-atom values): 6091 Å² total; per-residue (Å²): 140,86,81,85,70,52,72,77,20,36,51,83,48,64,58,75,58,59,87,94,60,83,64,50,71,44,69,54,99,86,40,54,63,37,47,41,66,57,66,61,46,77,46,46,25,70,39,48,68,79,66,66,95,78,70,85,57,96,77,54,61,39,65,30,28,32,75,69,65,37,74,37,57,35,55,51,85,62,52,60,74,39,40,32,30,31,27,65,84,80,58,38,67,71,45,77,53,82,133

Nearest PDB structures (foldseek):
  3oyy-assembly2_B  TM=8.931E-01  e=1.130E-08  Pseudomonas aeruginosa
  6enu-assembly1_w  TM=9.032E-01  e=6.001E-08  Escherichia coli
  1ueb-assembly1_A  TM=8.869E-01  e=8.478E-08  Thermus thermophilus
  6rk3-assembly1_A  TM=8.797E-01  e=1.900E-06  Staphylococcus aureus
  8s8u-assembly2_B  TM=8.776E-01  e=5.358E-06  Escherichia coli K-12

Mean predicted aligned error: 6.64 Å

Foldseek 3Di:
DDADADPQQAPLVLLVDDPPADWDFDDDPSHTNHIHHPQKDKWAFQDWDAQDPPPPDQPDWTWTATPSRDIATDTNPDGHGWIFMAGSVVRHTPGTDDD

Secondary structure (DSSP, 8-state):
------HHHHGGGGGG--TT---EEEEETTEEEEEE--SEEEEEEEEEPPP-TT---TT-EEEEEETTS-EEEEETT--TT-EEEEETTT--EEEEPP-

Sequence (99 aa):
DQLTVTAKAVGSAKDFLLENMDVAVTLWNGEAIAVRLANTVVMDVVYTEPAVKGDTQSRVMKPAKLVTGAEIKVPIFVATGDRISINTQTREYSGRVDK